Protein AF-F3GIU2-F1 (afdb_monomer_lite)

Radius of gyration: 15.77 Å; chains: 1; bounding box: 49×25×44 Å

Secondary structure (DSSP, 8-state):
-PEEEEPPGGGEEEEEES---TTSBTTBSHHHHHHHHHHHSTT-EEEEEEETTS--TT---SEEEEE-----EE-TT--EETHHHHHHHHHHHHHT--SSEEEEEETT-----GGGSEEEEPP-

Structure (mmCIF, N/CA/C/O backbone):
data_AF-F3GIU2-F1
#
_entry.id   AF-F3GIU2-F1
#
loop_
_atom_site.group_PDB
_atom_site.id
_atom_site.type_symbol
_atom_site.label_atom_id
_atom_site.label_alt_id
_atom_site.label_comp_id
_atom_site.label_asym_id
_atom_site.label_entity_id
_atom_site.label_seq_id
_atom_site.pdbx_PDB_ins_code
_atom_site.Cartn_x
_atom_site.Cartn_y
_atom_site.Cartn_z
_atom_site.occupancy
_atom_site.B_iso_or_equiv
_atom_site.auth_seq_id
_atom_site.auth_comp_id
_atom_site.auth_asym_id
_atom_site.auth_atom_id
_atom_site.pdbx_PDB_model_num
ATOM 1 N N . MET A 1 1 ? -33.127 8.263 -0.786 1.00 53.84 1 MET A N 1
ATOM 2 C CA . MET A 1 1 ? -31.672 8.318 -1.071 1.00 53.84 1 MET A CA 1
ATOM 3 C C . MET A 1 1 ? -31.053 7.229 -0.223 1.00 53.84 1 MET A C 1
ATOM 5 O O . MET A 1 1 ? -31.384 7.229 0.954 1.00 53.84 1 MET A O 1
ATOM 9 N N . PRO A 1 2 ? -30.242 6.311 -0.774 1.00 63.12 2 PRO A N 1
ATOM 10 C CA . PRO A 1 2 ? -29.659 5.244 0.034 1.00 63.12 2 PRO A CA 1
ATOM 11 C C . PRO A 1 2 ? -28.878 5.860 1.195 1.00 63.12 2 PRO A C 1
ATOM 13 O O . PRO A 1 2 ? -28.030 6.734 0.984 1.00 63.12 2 PRO A O 1
ATOM 16 N N . HIS A 1 3 ? -29.206 5.450 2.417 1.00 85.75 3 HIS A N 1
ATOM 17 C CA . HIS A 1 3 ? -28.499 5.898 3.605 1.00 85.75 3 HIS A CA 1
ATOM 18 C C . HIS A 1 3 ? -27.112 5.240 3.621 1.00 85.75 3 HIS A C 1
ATOM 20 O O . HIS A 1 3 ? -26.986 4.016 3.543 1.00 85.75 3 HIS A O 1
ATOM 26 N N . LEU A 1 4 ? -26.054 6.053 3.691 1.00 91.44 4 LEU A N 1
ATOM 27 C CA . LEU A 1 4 ? -24.683 5.557 3.800 1.00 91.44 4 LEU A CA 1
ATOM 28 C C . LEU A 1 4 ? -24.384 5.205 5.256 1.00 91.44 4 LEU A C 1
ATOM 30 O O . LEU A 1 4 ? -24.553 6.031 6.151 1.00 91.44 4 LEU A O 1
ATOM 34 N N . VAL A 1 5 ? -23.913 3.985 5.492 1.00 93.25 5 VAL A N 1
ATOM 35 C CA . VAL A 1 5 ? -23.544 3.503 6.825 1.00 93.25 5 VAL A CA 1
ATOM 36 C C . VAL A 1 5 ? -22.048 3.236 6.869 1.00 93.25 5 VAL A C 1
ATOM 38 O O . VAL A 1 5 ? -21.494 2.605 5.969 1.00 93.25 5 VAL A O 1
ATOM 41 N N . ALA A 1 6 ? -21.390 3.719 7.923 1.00 95.44 6 ALA A N 1
ATOM 42 C CA . ALA A 1 6 ? -19.977 3.452 8.161 1.00 95.44 6 ALA A CA 1
ATOM 43 C C . ALA A 1 6 ? -19.723 1.952 8.348 1.00 95.44 6 ALA A C 1
ATOM 45 O O . ALA A 1 6 ? -20.420 1.268 9.100 1.00 95.44 6 ALA A O 1
ATOM 46 N N . VAL A 1 7 ? -18.693 1.446 7.676 1.00 96.88 7 VAL A N 1
ATOM 47 C CA . VAL A 1 7 ? -18.229 0.071 7.839 1.00 96.88 7 VAL A CA 1
ATOM 48 C C . VAL A 1 7 ? -17.243 0.028 8.998 1.00 96.88 7 VAL A C 1
ATOM 50 O O . VAL A 1 7 ? -16.266 0.771 9.022 1.00 96.88 7 VAL A O 1
ATOM 53 N N . ASP A 1 8 ? -17.483 -0.875 9.948 1.00 97.81 8 ASP A N 1
ATOM 54 C CA . ASP A 1 8 ? -16.522 -1.181 11.009 1.00 97.81 8 ASP A CA 1
ATOM 55 C C . ASP A 1 8 ? -15.160 -1.558 10.392 1.00 97.81 8 ASP A C 1
ATOM 57 O O . ASP A 1 8 ? -15.101 -2.544 9.648 1.00 97.81 8 ASP A O 1
ATOM 61 N N . PR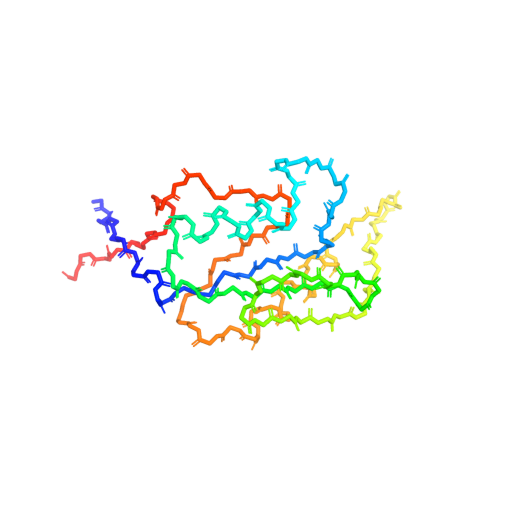O A 1 9 ? -14.065 -0.835 10.697 1.00 98.38 9 PRO A N 1
ATOM 62 C CA . PRO A 1 9 ? -12.744 -1.109 10.135 1.00 98.38 9 PRO A CA 1
ATOM 63 C C . PRO A 1 9 ? -12.276 -2.560 10.281 1.00 98.38 9 PRO A C 1
ATOM 65 O O . PRO A 1 9 ? -11.612 -3.075 9.387 1.00 98.38 9 PRO A O 1
ATOM 68 N N . ARG A 1 10 ? -12.683 -3.271 11.343 1.00 98.62 10 ARG A N 1
ATOM 69 C CA . ARG A 1 10 ? -12.351 -4.696 11.559 1.00 98.62 10 ARG A CA 1
ATOM 70 C C . ARG A 1 10 ? -12.912 -5.624 10.479 1.00 98.62 10 ARG A C 1
ATOM 72 O O . ARG A 1 10 ? -12.515 -6.785 10.394 1.00 98.62 10 ARG A O 1
ATOM 79 N N . LYS A 1 11 ? -13.865 -5.138 9.682 1.00 98.56 11 LYS A N 1
ATOM 80 C CA . LYS A 1 11 ? -14.479 -5.846 8.554 1.00 98.56 11 LYS A CA 1
ATOM 81 C C . LYS A 1 11 ? -13.818 -5.516 7.213 1.00 98.56 11 LYS A C 1
ATOM 83 O O . LYS A 1 11 ? -14.297 -6.002 6.191 1.00 98.56 11 LYS A O 1
ATOM 88 N N . ILE A 1 12 ? -12.750 -4.718 7.206 1.00 98.69 12 ILE A N 1
ATOM 89 C CA . ILE A 1 12 ? -12.082 -4.247 5.992 1.00 98.69 12 ILE A CA 1
ATOM 90 C C . ILE A 1 12 ? -10.678 -4.851 5.894 1.00 98.69 12 ILE A C 1
ATOM 92 O O . ILE A 1 12 ? -9.877 -4.734 6.822 1.00 98.69 12 ILE A O 1
ATOM 96 N N . SER A 1 13 ? -10.375 -5.441 4.740 1.00 98.88 13 SER A N 1
ATOM 97 C CA . SER A 1 13 ? -9.018 -5.717 4.273 1.00 98.88 13 SER A CA 1
ATOM 98 C C . SER A 1 13 ? -8.598 -4.600 3.324 1.00 98.88 13 SER A C 1
ATOM 100 O O . SER A 1 13 ? -9.179 -4.416 2.253 1.00 98.88 13 SER A O 1
ATOM 102 N N . VAL A 1 14 ? -7.589 -3.827 3.705 1.00 98.75 14 VAL A N 1
ATOM 103 C CA . VAL A 1 14 ? -6.974 -2.826 2.841 1.00 98.75 14 VAL A CA 1
ATOM 104 C C . VAL A 1 14 ? -5.861 -3.489 2.040 1.00 98.75 14 VAL A C 1
ATOM 106 O O . VAL A 1 14 ? -4.824 -3.861 2.588 1.00 98.75 14 VAL A O 1
ATOM 109 N N . VAL A 1 15 ? -6.075 -3.624 0.733 1.00 98.88 15 VAL A N 1
ATOM 110 C CA . VAL A 1 15 ? -5.094 -4.183 -0.203 1.00 98.88 15 VAL A CA 1
ATOM 111 C C . VAL A 1 15 ? -4.280 -3.042 -0.800 1.00 98.88 15 VAL A C 1
ATOM 113 O O . VAL A 1 15 ? -4.770 -2.289 -1.643 1.00 98.88 15 VAL A O 1
ATOM 116 N N . ILE A 1 16 ? -3.029 -2.912 -0.371 1.00 98.62 16 ILE A N 1
ATOM 117 C CA . ILE A 1 16 ? -2.065 -1.953 -0.907 1.00 98.62 16 ILE A CA 1
ATOM 118 C C . ILE A 1 16 ? -1.333 -2.612 -2.073 1.00 98.62 16 ILE A C 1
ATOM 120 O O . ILE A 1 16 ? -0.576 -3.561 -1.901 1.00 98.62 16 ILE A O 1
ATOM 124 N N . GLN A 1 17 ? -1.574 -2.092 -3.267 1.00 97.25 17 GLN A N 1
ATOM 125 C CA . GLN A 1 17 ? -1.132 -2.668 -4.526 1.00 97.25 17 GLN A CA 1
ATOM 126 C C . GLN A 1 17 ? 0.067 -1.915 -5.117 1.00 97.25 17 GLN A C 1
ATOM 128 O O . GLN A 1 17 ? 0.027 -0.684 -5.241 1.00 97.25 17 GLN A O 1
ATOM 133 N N . GLY A 1 18 ? 1.064 -2.664 -5.599 1.00 90.06 18 GLY A N 1
ATOM 134 C CA . GLY A 1 18 ? 2.120 -2.174 -6.493 1.00 90.06 18 GLY A CA 1
ATOM 135 C C . GLY A 1 18 ? 3.521 -2.115 -5.867 1.00 90.06 18 GLY A C 1
ATOM 136 O O . GLY A 1 18 ? 3.749 -2.707 -4.810 1.00 90.06 18 GLY A O 1
ATOM 137 N N . PRO A 1 19 ? 4.479 -1.432 -6.525 1.00 95.69 19 PRO A N 1
ATOM 138 C CA . PRO A 1 19 ? 5.816 -1.228 -5.963 1.00 95.69 19 PRO A CA 1
ATOM 139 C C . PRO A 1 19 ? 5.731 -0.374 -4.693 1.00 95.69 19 PRO A C 1
ATOM 141 O O . PRO A 1 19 ? 4.817 0.442 -4.551 1.00 95.69 19 PRO A O 1
ATOM 144 N N . LEU A 1 20 ? 6.670 -0.540 -3.761 1.00 96.88 20 LEU A N 1
ATOM 145 C CA . LEU A 1 20 ? 6.543 0.039 -2.418 1.00 96.88 20 LEU A CA 1
ATOM 146 C C . LEU A 1 20 ? 6.833 1.544 -2.371 1.00 96.88 20 LEU A C 1
ATOM 148 O O . LEU A 1 20 ? 6.509 2.216 -1.389 1.00 96.88 20 LEU A O 1
ATOM 152 N N . TYR A 1 21 ? 7.452 2.087 -3.424 1.00 95.69 21 TYR A N 1
ATOM 153 C CA . TYR A 1 21 ? 7.786 3.509 -3.546 1.00 95.69 21 TYR A CA 1
ATOM 154 C C . TYR A 1 21 ? 8.509 4.073 -2.310 1.00 95.69 21 TYR A C 1
ATOM 156 O O . TYR A 1 21 ? 8.286 5.225 -1.933 1.00 95.69 21 TYR A O 1
ATOM 164 N N . ARG A 1 22 ? 9.386 3.27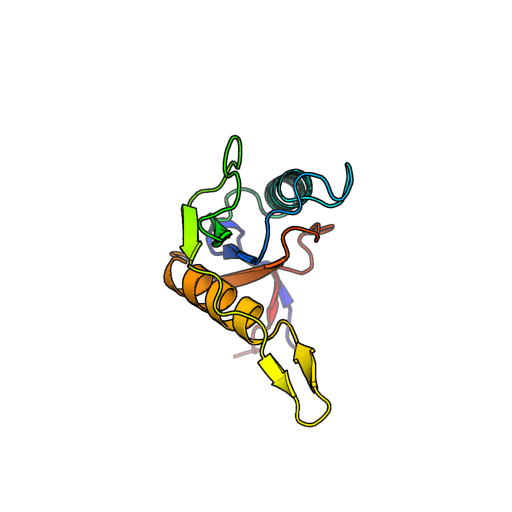8 -1.677 1.00 95.06 22 ARG A N 1
ATOM 165 C CA . ARG A 1 22 ? 10.068 3.626 -0.411 1.00 95.06 22 ARG A CA 1
ATOM 166 C C . ARG A 1 22 ? 10.715 5.017 -0.447 1.00 95.06 22 ARG A C 1
ATOM 168 O O . ARG A 1 22 ? 10.668 5.738 0.543 1.00 95.06 22 ARG A O 1
ATOM 175 N N . ASN A 1 23 ? 11.233 5.414 -1.612 1.00 92.38 23 ASN A N 1
ATOM 176 C CA . ASN A 1 23 ? 11.991 6.651 -1.813 1.00 92.38 23 ASN A CA 1
ATOM 177 C C . ASN A 1 23 ? 11.258 7.717 -2.648 1.00 92.38 23 ASN A C 1
ATOM 179 O O . ASN A 1 23 ? 11.893 8.658 -3.113 1.00 92.38 23 ASN A O 1
ATOM 183 N N . LEU A 1 24 ? 9.944 7.592 -2.879 1.00 92.25 24 LEU A N 1
ATOM 184 C CA . LEU A 1 24 ? 9.224 8.540 -3.739 1.00 92.25 24 LEU A CA 1
ATOM 185 C C . LEU A 1 24 ? 9.089 9.935 -3.097 1.00 92.25 24 LEU A C 1
ATOM 187 O O . LEU A 1 24 ? 9.315 10.941 -3.761 1.00 92.25 24 LEU A O 1
ATOM 191 N N . SER A 1 25 ? 8.717 10.017 -1.816 1.00 94.06 25 SER A N 1
ATOM 192 C CA . SER A 1 25 ? 8.819 11.227 -0.977 1.00 94.06 25 SER A CA 1
ATOM 193 C C . SER A 1 25 ? 8.502 10.889 0.483 1.00 94.06 25 SER A C 1
ATOM 195 O O . SER A 1 25 ? 7.964 9.819 0.759 1.00 94.06 25 SER A O 1
ATOM 197 N N . SER A 1 26 ? 8.725 11.814 1.422 1.00 89.50 26 SER A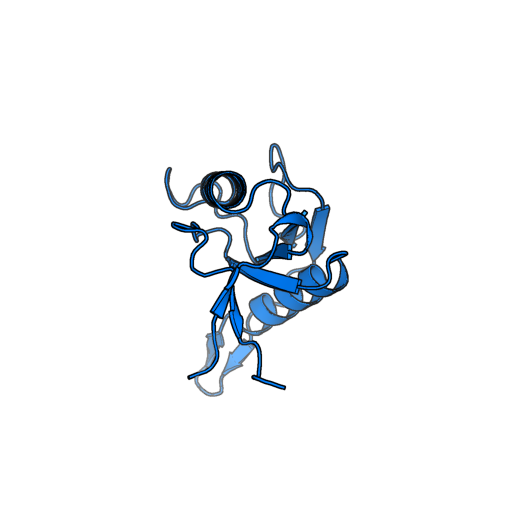 N 1
ATOM 198 C CA . SER A 1 26 ? 8.370 11.618 2.842 1.00 89.50 26 SER A CA 1
ATOM 199 C C . SER A 1 26 ? 6.868 11.439 3.102 1.00 89.50 26 SER A C 1
ATOM 201 O O . SER A 1 26 ? 6.492 10.852 4.112 1.00 89.50 26 SER A O 1
ATOM 203 N N . LYS A 1 27 ? 6.004 11.930 2.202 1.00 92.75 27 LYS A N 1
ATOM 204 C CA . LYS A 1 27 ? 4.538 11.875 2.341 1.00 92.75 27 LYS A CA 1
ATOM 205 C C . LYS A 1 27 ? 3.863 10.904 1.376 1.00 92.75 27 LYS A C 1
ATOM 207 O O . LYS A 1 27 ? 2.661 10.710 1.487 1.00 92.75 27 LYS A O 1
ATOM 212 N N . ARG A 1 28 ? 4.585 10.333 0.414 1.00 94.38 28 ARG A N 1
ATOM 213 C CA . ARG A 1 28 ? 4.037 9.413 -0.594 1.00 94.38 28 ARG A CA 1
ATOM 214 C C . ARG A 1 28 ? 4.982 8.235 -0.731 1.00 94.38 28 ARG A C 1
ATOM 216 O O . ARG A 1 28 ? 5.910 8.292 -1.527 1.00 94.38 28 ARG A O 1
ATOM 223 N N . ASN A 1 29 ? 4.773 7.230 0.102 1.00 96.75 29 ASN A N 1
ATOM 224 C CA . ASN A 1 29 ? 5.494 5.963 0.119 1.00 96.75 29 ASN A CA 1
ATOM 225 C C . ASN A 1 29 ? 4.660 4.947 0.918 1.00 96.75 29 ASN A C 1
ATOM 227 O O . ASN A 1 29 ? 3.705 5.335 1.603 1.00 96.75 29 ASN A O 1
ATOM 231 N N . ILE A 1 30 ? 5.056 3.673 0.888 1.00 98.06 30 ILE A N 1
ATOM 232 C CA . ILE A 1 30 ? 4.363 2.603 1.616 1.00 98.06 30 ILE A CA 1
ATOM 233 C C . ILE A 1 30 ? 4.165 2.901 3.113 1.00 98.06 30 ILE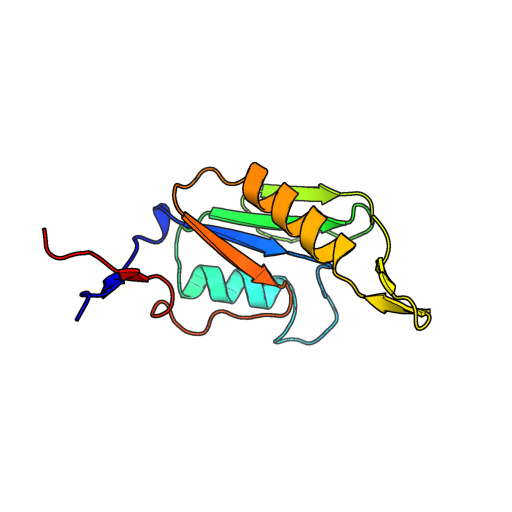 A C 1
ATOM 235 O O . ILE A 1 30 ? 3.111 2.593 3.666 1.00 98.06 30 ILE A O 1
ATOM 239 N N . PHE A 1 31 ? 5.130 3.535 3.778 1.00 97.94 31 PHE A N 1
ATOM 240 C CA . PHE A 1 31 ? 5.051 3.825 5.210 1.00 97.94 31 PHE A CA 1
ATOM 241 C C . PHE A 1 31 ? 4.016 4.907 5.515 1.00 97.94 31 PHE A C 1
ATOM 243 O O . PHE A 1 31 ? 3.220 4.747 6.439 1.00 97.94 31 PHE A O 1
ATOM 250 N N . ALA A 1 32 ? 3.982 5.975 4.714 1.00 97.69 32 ALA A N 1
ATOM 251 C CA . ALA A 1 32 ? 2.963 7.016 4.806 1.00 97.69 32 ALA A CA 1
ATOM 252 C C . ALA A 1 32 ? 1.566 6.448 4.503 1.00 97.69 32 ALA A C 1
ATOM 254 O O . ALA A 1 32 ? 0.613 6.747 5.226 1.00 97.69 32 ALA A O 1
ATOM 255 N N . CYS A 1 33 ? 1.470 5.557 3.511 1.00 98.25 33 CYS A N 1
ATOM 256 C CA . CYS A 1 33 ? 0.239 4.853 3.169 1.00 98.25 33 CYS A CA 1
ATOM 257 C C . CYS A 1 33 ? -0.283 4.044 4.369 1.00 98.25 33 CYS A C 1
ATOM 259 O O . CYS A 1 33 ? -1.385 4.304 4.857 1.00 98.25 33 CYS A O 1
ATOM 261 N N . ILE A 1 34 ? 0.536 3.138 4.915 1.00 98.44 34 ILE A N 1
ATOM 262 C CA . ILE A 1 34 ? 0.188 2.303 6.075 1.00 98.44 34 ILE A CA 1
ATOM 263 C C . ILE A 1 34 ? -0.169 3.165 7.293 1.00 98.44 34 ILE A C 1
ATOM 265 O O . ILE A 1 34 ? -1.179 2.911 7.950 1.00 98.44 34 ILE A O 1
ATOM 269 N N . ALA A 1 35 ? 0.617 4.205 7.586 1.00 98.25 35 ALA A N 1
ATOM 270 C CA . ALA A 1 35 ? 0.357 5.106 8.709 1.00 98.25 35 ALA A CA 1
ATOM 271 C C . ALA A 1 35 ? -0.997 5.821 8.572 1.00 98.25 35 ALA A C 1
ATOM 273 O O . ALA A 1 35 ? -1.746 5.940 9.547 1.00 98.25 35 ALA A O 1
ATOM 274 N N . SER A 1 36 ? -1.347 6.244 7.355 1.00 98.38 36 SER A N 1
ATOM 275 C CA . SER A 1 36 ? -2.642 6.862 7.076 1.00 98.38 36 SER A CA 1
ATOM 276 C C . SER A 1 36 ? -3.801 5.876 7.265 1.00 98.38 36 SER A C 1
ATOM 278 O O . SER A 1 36 ? -4.795 6.208 7.908 1.00 98.38 36 SER A O 1
ATOM 280 N N . ILE A 1 37 ? -3.647 4.623 6.820 1.00 98.50 37 ILE A N 1
ATOM 281 C CA . ILE A 1 37 ? -4.656 3.574 7.013 1.00 98.50 37 ILE A CA 1
ATOM 282 C C . ILE A 1 37 ? -4.855 3.298 8.503 1.00 98.50 37 ILE A C 1
ATOM 284 O O . ILE A 1 37 ? -5.987 3.269 8.968 1.00 98.50 37 ILE A O 1
ATOM 288 N N . ARG A 1 38 ? -3.775 3.159 9.280 1.00 98.38 38 ARG A N 1
ATOM 289 C CA . ARG A 1 38 ? -3.867 2.928 10.732 1.00 98.38 38 ARG A CA 1
ATOM 290 C C . ARG A 1 38 ? -4.526 4.091 11.477 1.00 98.38 38 ARG A C 1
ATOM 292 O O . ARG A 1 38 ? -5.213 3.845 12.462 1.00 98.38 38 ARG A O 1
ATOM 299 N N . THR A 1 39 ? -4.348 5.321 10.993 1.00 98.31 39 THR A N 1
ATOM 300 C CA . THR A 1 39 ? -5.003 6.517 11.545 1.00 98.31 39 THR A CA 1
ATOM 301 C C . THR A 1 39 ? -6.518 6.499 11.328 1.00 98.31 39 THR A C 1
ATOM 303 O O . THR A 1 39 ? -7.266 6.764 12.264 1.00 98.31 39 THR A O 1
ATOM 306 N N . TYR A 1 40 ? -6.982 6.196 10.112 1.00 98.50 40 TYR A N 1
ATOM 307 C CA . TYR A 1 40 ? -8.400 6.353 9.749 1.00 98.50 40 TYR A CA 1
ATOM 308 C C . TYR A 1 40 ? -9.222 5.061 9.802 1.00 98.50 40 TYR A C 1
ATOM 310 O O . TYR A 1 40 ? -10.434 5.122 9.971 1.00 98.50 40 TYR A O 1
ATOM 318 N N . LEU A 1 41 ? -8.584 3.899 9.676 1.00 98.44 41 LEU A N 1
ATOM 319 C CA . LEU A 1 41 ? -9.196 2.571 9.739 1.00 98.44 41 LEU A CA 1
ATOM 320 C C . LEU A 1 41 ? -8.428 1.706 10.753 1.00 9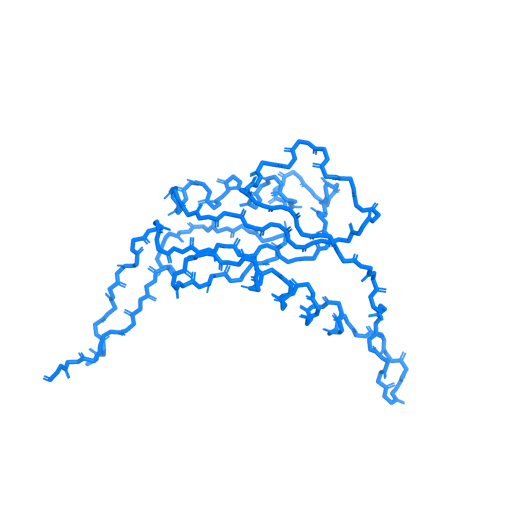8.44 41 LEU A C 1
ATOM 322 O O . LEU A 1 41 ? -7.757 0.735 10.376 1.00 98.44 41 LEU A O 1
ATOM 326 N N . PRO A 1 42 ? -8.476 2.057 12.053 1.00 98.06 42 PRO A N 1
ATOM 327 C CA . PRO A 1 42 ? -7.792 1.283 13.080 1.00 98.06 42 PRO A CA 1
ATOM 328 C C . PRO A 1 42 ? -8.305 -0.159 13.062 1.00 98.06 42 PRO A C 1
ATOM 330 O O . PRO A 1 42 ? -9.499 -0.386 12.936 1.00 98.06 42 PRO A O 1
ATOM 333 N N . GLN A 1 43 ? -7.414 -1.139 13.217 1.00 98.31 43 GLN A N 1
ATOM 334 C CA . GLN A 1 43 ? -7.745 -2.577 13.205 1.00 98.31 43 GLN A CA 1
ATOM 335 C C . GLN A 1 43 ? -8.205 -3.167 11.858 1.00 98.31 43 GLN A C 1
ATOM 337 O O . GLN A 1 43 ? -8.509 -4.360 11.818 1.00 98.31 43 GLN A O 1
ATOM 342 N N . ALA A 1 44 ? -8.227 -2.398 10.763 1.00 98.62 44 ALA A N 1
ATOM 343 C CA . ALA A 1 44 ? -8.360 -2.994 9.434 1.00 98.62 44 ALA A CA 1
ATOM 344 C C . ALA A 1 44 ? -7.199 -3.958 9.161 1.00 98.62 44 ALA A C 1
ATOM 346 O O . ALA A 1 44 ? -6.075 -3.719 9.600 1.00 98.62 44 ALA A O 1
ATOM 347 N N . GLU A 1 45 ? -7.441 -5.037 8.428 1.00 98.88 45 GLU A N 1
ATOM 348 C CA . GLU A 1 45 ? -6.349 -5.879 7.938 1.00 98.88 45 GLU A CA 1
ATOM 349 C C . GLU A 1 45 ? -5.601 -5.106 6.843 1.00 98.88 45 GLU A C 1
ATOM 351 O O . GLU A 1 45 ? -6.229 -4.538 5.957 1.00 98.88 45 GLU A O 1
ATOM 356 N N . ILE A 1 46 ? -4.273 -5.043 6.896 1.00 98.88 46 ILE A N 1
ATOM 357 C CA . ILE A 1 46 ? -3.437 -4.444 5.853 1.00 98.88 46 ILE A CA 1
ATOM 358 C C . ILE A 1 46 ? -2.688 -5.554 5.133 1.00 98.88 46 ILE A C 1
ATOM 360 O O . ILE A 1 46 ? -1.868 -6.254 5.727 1.00 98.88 46 ILE A O 1
ATOM 364 N N . ILE A 1 47 ? -2.922 -5.649 3.830 1.00 98.94 47 ILE A N 1
ATOM 365 C CA . ILE A 1 47 ? -2.241 -6.575 2.931 1.00 98.94 47 ILE A CA 1
ATOM 366 C C . ILE A 1 47 ? -1.424 -5.752 1.952 1.00 98.94 47 ILE A C 1
ATOM 368 O O . ILE A 1 47 ? -1.966 -4.919 1.228 1.00 98.94 47 ILE A O 1
ATOM 372 N N . VAL A 1 48 ? -0.120 -5.996 1.901 1.00 98.81 48 VAL A N 1
ATOM 373 C CA . VAL A 1 48 ? 0.766 -5.384 0.908 1.00 98.81 48 VAL A CA 1
ATOM 374 C C . VAL A 1 48 ? 1.016 -6.399 -0.196 1.00 98.81 48 VAL A C 1
ATOM 376 O O . VAL A 1 48 ? 1.677 -7.406 0.035 1.00 98.81 48 VAL A O 1
ATOM 379 N N . SER A 1 49 ? 0.488 -6.148 -1.394 1.00 98.62 49 SER A N 1
ATOM 380 C CA . SER A 1 49 ? 0.741 -6.975 -2.574 1.00 98.62 49 SER A CA 1
ATOM 381 C C . SER A 1 49 ? 1.727 -6.282 -3.509 1.00 98.62 49 SER A C 1
ATOM 383 O O . SER A 1 49 ? 1.422 -5.246 -4.112 1.00 98.62 49 SER A O 1
ATOM 385 N N . THR A 1 50 ? 2.930 -6.847 -3.591 1.00 98.31 50 THR A N 1
ATOM 386 C CA . THR A 1 50 ? 4.104 -6.228 -4.213 1.00 98.31 50 THR A CA 1
ATOM 387 C C . THR A 1 50 ? 4.961 -7.247 -4.977 1.00 98.31 50 TH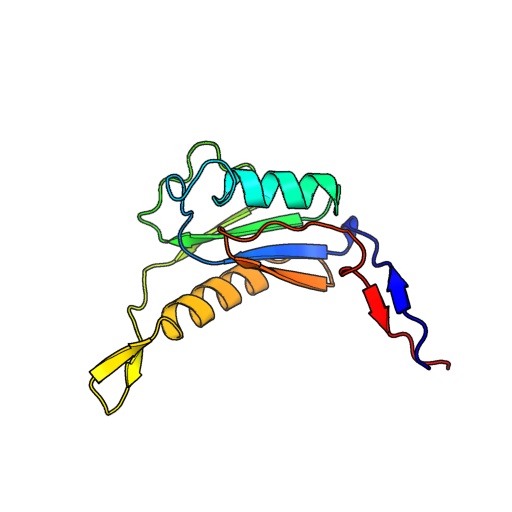R A C 1
ATOM 389 O O . THR A 1 50 ? 4.550 -8.391 -5.183 1.00 98.31 50 THR A O 1
ATOM 392 N N . TRP A 1 51 ? 6.135 -6.835 -5.451 1.00 97.94 51 TRP A N 1
ATOM 393 C CA . TRP A 1 51 ? 7.019 -7.659 -6.280 1.00 97.94 51 TRP A CA 1
ATOM 394 C C . TRP A 1 51 ? 8.090 -8.380 -5.460 1.00 97.94 51 TRP A C 1
ATOM 396 O O . TRP A 1 51 ? 8.567 -7.844 -4.465 1.00 97.94 51 TRP A O 1
ATOM 406 N N . ARG A 1 52 ? 8.539 -9.564 -5.906 1.00 97.75 52 ARG A N 1
ATOM 407 C CA . ARG A 1 52 ? 9.600 -10.335 -5.213 1.00 97.75 52 ARG A CA 1
ATOM 408 C C . ARG A 1 52 ? 10.925 -9.590 -5.031 1.00 97.75 52 ARG A C 1
ATOM 410 O O . ARG A 1 52 ? 11.694 -9.942 -4.147 1.00 97.75 52 ARG A O 1
ATOM 417 N N . HIS A 1 53 ? 11.215 -8.619 -5.893 1.00 96.12 53 HIS A N 1
ATOM 418 C CA . HIS A 1 53 ? 12.465 -7.856 -5.865 1.00 96.12 53 HIS A CA 1
ATOM 419 C C . HIS A 1 53 ? 12.399 -6.609 -4.969 1.00 96.12 53 HIS A C 1
ATOM 421 O O . HIS A 1 53 ? 13.392 -5.894 -4.855 1.00 96.12 53 HIS A O 1
ATOM 427 N N . GLU A 1 54 ? 11.243 -6.306 -4.376 1.00 96.94 54 GLU A N 1
ATOM 428 C CA . GLU A 1 54 ? 11.077 -5.147 -3.499 1.00 96.94 54 GLU A CA 1
ATOM 429 C C . GLU A 1 54 ? 11.662 -5.415 -2.107 1.00 96.94 54 GLU A C 1
ATOM 431 O O . GLU A 1 54 ? 11.547 -6.509 -1.558 1.00 96.94 54 GLU A O 1
ATOM 436 N N . ASP A 1 55 ? 12.254 -4.384 -1.504 1.00 96.94 55 ASP A N 1
ATOM 437 C CA . ASP A 1 55 ? 12.699 -4.436 -0.112 1.00 96.94 55 ASP A CA 1
ATOM 438 C C . ASP A 1 55 ? 11.500 -4.281 0.832 1.00 96.94 55 ASP A C 1
ATOM 440 O O . ASP A 1 55 ? 10.951 -3.188 1.004 1.00 96.94 55 ASP A O 1
ATOM 444 N N . THR A 1 56 ? 11.103 -5.372 1.480 1.00 97.31 56 THR A N 1
ATOM 445 C CA . THR A 1 56 ? 9.980 -5.396 2.425 1.00 97.31 56 THR A CA 1
ATOM 446 C C . THR A 1 56 ? 10.396 -5.126 3.870 1.00 97.31 56 THR A C 1
ATOM 448 O O . THR A 1 56 ? 9.561 -5.226 4.770 1.00 97.31 56 THR A O 1
ATOM 451 N N . SER A 1 57 ? 11.659 -4.774 4.124 1.00 97.31 57 SER A N 1
ATOM 452 C CA . SER A 1 57 ? 12.145 -4.469 5.473 1.00 97.31 57 SER A CA 1
ATOM 453 C C . SER A 1 57 ? 11.316 -3.346 6.097 1.00 97.31 57 SER A C 1
ATOM 455 O O . SER A 1 57 ? 10.975 -2.364 5.429 1.00 97.31 57 SER A O 1
ATOM 457 N N . ASP A 1 58 ? 10.961 -3.504 7.370 1.00 97.00 58 ASP A N 1
ATOM 458 C CA . ASP A 1 58 ? 10.173 -2.553 8.168 1.00 97.00 58 ASP A CA 1
ATOM 459 C C . ASP A 1 58 ? 8.728 -2.299 7.700 1.00 97.00 58 ASP A C 1
ATOM 461 O O . ASP A 1 58 ? 8.015 -1.489 8.302 1.00 97.00 58 ASP A O 1
ATOM 465 N N . VAL A 1 59 ? 8.247 -2.986 6.657 1.00 97.94 59 VAL A N 1
ATOM 466 C CA . VAL A 1 59 ? 6.852 -2.874 6.211 1.00 97.94 59 VAL A CA 1
ATOM 467 C C . VAL A 1 59 ? 5.939 -3.554 7.233 1.00 97.94 59 VAL A C 1
ATOM 469 O O . VAL A 1 59 ? 5.904 -4.775 7.355 1.00 97.94 59 VAL A O 1
ATOM 472 N N . LYS A 1 60 ? 5.170 -2.749 7.974 1.00 97.12 60 LYS A N 1
ATOM 473 C CA . LYS A 1 60 ? 4.244 -3.220 9.017 1.00 97.12 60 LYS A CA 1
ATOM 474 C C . LYS A 1 60 ? 2.863 -3.527 8.439 1.00 97.12 60 LYS A C 1
ATOM 476 O O . LYS A 1 60 ? 1.944 -2.715 8.554 1.00 97.12 60 LYS A O 1
ATOM 481 N N . ALA A 1 61 ? 2.734 -4.693 7.822 1.00 98.12 61 ALA A N 1
ATOM 482 C CA . ALA A 1 61 ? 1.481 -5.222 7.292 1.00 98.12 61 ALA A CA 1
ATOM 483 C C . ALA A 1 61 ? 1.077 -6.509 8.024 1.00 98.12 61 ALA A C 1
ATOM 485 O O . ALA A 1 61 ? 1.925 -7.181 8.605 1.00 98.12 61 ALA A O 1
ATOM 486 N N . ASP A 1 62 ? -0.210 -6.845 7.982 1.00 98.75 62 ASP A N 1
ATOM 487 C CA . ASP A 1 62 ? -0.708 -8.126 8.489 1.00 98.75 62 ASP A CA 1
ATOM 488 C C . ASP A 1 62 ? -0.288 -9.271 7.552 1.00 98.75 62 ASP A C 1
ATOM 490 O O . ASP A 1 62 ? 0.042 -10.363 8.010 1.00 98.75 62 ASP A O 1
ATOM 494 N N . GLN A 1 63 ? -0.232 -9.004 6.240 1.00 98.56 63 GLN A N 1
ATOM 495 C CA . GLN A 1 63 ? 0.318 -9.921 5.239 1.00 98.56 63 GLN A CA 1
ATOM 496 C C . GLN A 1 63 ? 1.122 -9.170 4.167 1.00 98.56 63 GLN A C 1
ATOM 498 O O . GLN A 1 63 ? 0.771 -8.054 3.773 1.00 98.56 63 GLN A O 1
ATOM 503 N N . ILE A 1 64 ? 2.175 -9.811 3.652 1.00 98.69 64 ILE A N 1
ATOM 504 C CA . ILE A 1 64 ? 2.937 -9.349 2.486 1.00 98.69 64 ILE A CA 1
ATOM 505 C C . ILE A 1 64 ? 2.898 -10.447 1.425 1.00 98.69 64 ILE A C 1
ATOM 507 O O . ILE A 1 64 ? 3.385 -11.554 1.641 1.00 98.69 64 ILE A O 1
ATOM 511 N N . VAL A 1 65 ? 2.317 -10.129 0.273 1.00 98.50 65 VAL A N 1
ATOM 512 C CA . VAL A 1 65 ? 2.144 -11.041 -0.858 1.00 98.50 65 VAL A CA 1
ATOM 513 C C . VAL A 1 65 ? 3.084 -10.603 -1.968 1.00 98.50 65 VAL A C 1
ATOM 515 O O . VAL A 1 65 ? 2.972 -9.487 -2.471 1.00 98.50 65 VAL A O 1
ATOM 518 N N . MET A 1 66 ? 4.005 -11.477 -2.361 1.00 98.44 66 MET A N 1
ATOM 519 C CA . MET A 1 66 ? 4.999 -11.178 -3.391 1.00 98.44 66 MET A CA 1
ATOM 520 C C . MET A 1 66 ? 4.709 -11.953 -4.672 1.00 98.44 66 MET A C 1
ATOM 522 O O . MET A 1 66 ? 4.600 -13.178 -4.648 1.00 98.44 66 MET A O 1
ATOM 526 N N . SER A 1 67 ? 4.625 -11.233 -5.788 1.00 98.19 67 SER A N 1
ATOM 527 C CA . SER A 1 67 ? 4.458 -11.795 -7.132 1.00 98.19 67 SER A CA 1
ATOM 528 C C . SER A 1 67 ? 5.682 -11.516 -8.000 1.00 98.19 67 SER A C 1
ATOM 530 O O . SER A 1 67 ? 6.425 -10.559 -7.765 1.00 98.19 67 SER A O 1
ATOM 532 N N . ASP A 1 68 ? 5.888 -12.340 -9.020 1.00 97.81 68 ASP A N 1
ATOM 533 C CA . ASP A 1 68 ? 6.802 -12.012 -10.112 1.00 97.81 68 ASP A CA 1
ATOM 534 C C . ASP A 1 68 ? 6.186 -10.894 -10.972 1.00 97.81 68 ASP A C 1
ATOM 536 O O . ASP A 1 68 ? 4.963 -10.828 -11.115 1.00 97.81 68 ASP A O 1
ATOM 540 N N . ASP A 1 69 ? 7.006 -9.977 -11.499 1.00 95.94 69 ASP A N 1
ATOM 541 C CA . ASP A 1 69 ? 6.510 -8.879 -12.343 1.00 95.94 69 ASP A CA 1
ATOM 542 C C . ASP A 1 69 ? 6.024 -9.447 -13.694 1.00 95.94 69 ASP A C 1
ATOM 544 O O . ASP A 1 69 ? 6.846 -9.970 -14.450 1.00 95.94 69 ASP A O 1
ATOM 548 N N . PRO A 1 70 ? 4.722 -9.339 -14.038 1.00 95.81 70 PRO A N 1
ATOM 549 C CA . PRO A 1 70 ? 4.184 -9.873 -15.288 1.00 95.81 70 PRO A CA 1
ATOM 550 C C . PRO A 1 70 ? 4.548 -9.017 -16.511 1.00 95.81 70 PRO A C 1
ATOM 552 O O . PRO A 1 70 ? 4.149 -9.341 -17.629 1.00 95.81 70 PRO A O 1
ATOM 555 N N . GLY A 1 71 ? 5.252 -7.900 -16.315 1.00 95.50 71 GLY A N 1
ATOM 556 C CA . GLY A 1 71 ? 5.534 -6.934 -17.363 1.00 95.50 71 GLY A CA 1
ATOM 557 C C . GLY A 1 71 ? 4.366 -5.982 -17.624 1.00 95.50 71 GLY A C 1
ATOM 558 O O . GLY A 1 71 ? 3.295 -6.051 -17.013 1.00 95.50 71 GLY A O 1
ATOM 559 N N . ALA A 1 72 ? 4.590 -5.041 -18.540 1.00 96.00 72 ALA A N 1
ATOM 560 C CA . ALA A 1 72 ? 3.537 -4.158 -19.026 1.00 96.00 72 ALA A CA 1
ATOM 561 C C . ALA A 1 72 ? 2.663 -4.875 -20.064 1.00 96.00 72 ALA A C 1
ATOM 563 O O . ALA A 1 72 ? 3.111 -5.790 -20.751 1.00 96.00 72 ALA A O 1
ATOM 564 N N . PHE A 1 73 ? 1.428 -4.411 -20.214 1.00 96.75 73 PHE A N 1
ATOM 565 C CA . PHE A 1 73 ? 0.679 -4.612 -21.449 1.00 96.75 73 PHE A CA 1
ATOM 566 C C . PHE A 1 73 ? 1.224 -3.646 -22.504 1.00 96.75 73 PHE A C 1
ATOM 568 O O . PHE A 1 73 ? 1.482 -2.488 -22.178 1.00 96.75 73 PHE A O 1
ATOM 575 N N . VAL A 1 74 ? 1.393 -4.105 -23.740 1.00 97.19 74 VAL A N 1
ATOM 576 C CA . VAL A 1 74 ? 1.798 -3.258 -24.866 1.00 97.19 74 VAL A CA 1
ATOM 577 C C . VAL A 1 74 ? 0.589 -3.106 -25.778 1.00 97.19 74 VAL A C 1
ATOM 579 O O . VAL A 1 74 ? 0.058 -4.115 -26.235 1.00 97.19 74 VAL A O 1
ATOM 582 N N . ASP A 1 75 ? 0.123 -1.873 -25.980 1.00 95.88 75 ASP A N 1
ATOM 583 C CA . ASP A 1 75 ? -0.993 -1.604 -26.892 1.00 95.88 75 ASP A CA 1
ATOM 584 C C . ASP A 1 75 ? -0.550 -1.601 -28.368 1.00 95.88 75 ASP A C 1
ATOM 586 O O . ASP A 1 75 ? 0.640 -1.693 -28.679 1.00 95.88 75 ASP A O 1
ATOM 590 N N . ASP A 1 76 ? -1.508 -1.468 -29.289 1.00 96.25 76 ASP A N 1
ATOM 591 C CA . ASP A 1 76 ? -1.245 -1.478 -30.738 1.00 96.25 76 ASP A CA 1
ATOM 592 C C . ASP A 1 76 ? -0.352 -0.313 -31.207 1.00 96.25 76 ASP A C 1
ATOM 594 O O . ASP A 1 76 ? 0.248 -0.378 -32.280 1.00 96.25 76 ASP A O 1
ATOM 598 N N . ALA A 1 77 ? -0.240 0.752 -30.407 1.00 96.56 77 ALA A N 1
ATOM 599 C CA . ALA A 1 77 ? 0.641 1.888 -30.662 1.00 96.56 77 ALA A CA 1
ATOM 600 C C . ALA A 1 77 ? 2.034 1.717 -30.019 1.00 96.56 77 ALA A C 1
ATOM 602 O O . ALA A 1 77 ? 2.881 2.603 -30.142 1.00 96.56 77 ALA A O 1
ATOM 603 N N . GLY A 1 78 ? 2.292 0.591 -29.347 1.00 96.31 78 GLY A N 1
ATOM 604 C CA . GLY A 1 78 ? 3.551 0.301 -28.666 1.00 96.31 78 GLY A CA 1
ATOM 605 C C . GLY A 1 78 ? 3.680 0.938 -27.279 1.00 96.31 78 GLY A C 1
ATOM 606 O O . GLY A 1 78 ? 4.766 0.896 -26.691 1.00 96.31 78 GLY A O 1
ATOM 607 N N . ASN A 1 79 ? 2.613 1.520 -26.723 1.00 96.94 79 ASN A N 1
ATOM 608 C CA . ASN A 1 79 ? 2.652 2.104 -25.387 1.00 96.94 79 ASN A CA 1
ATOM 609 C C . ASN A 1 79 ? 2.684 1.010 -24.322 1.00 96.94 79 ASN A C 1
ATOM 611 O O . ASN A 1 79 ? 1.905 0.059 -24.351 1.00 96.94 79 ASN A O 1
ATOM 615 N N . GLN A 1 80 ? 3.541 1.192 -23.317 1.00 97.31 80 GLN A N 1
ATOM 616 C CA . GLN A 1 80 ? 3.610 0.301 -22.164 1.00 97.31 80 GLN A CA 1
ATOM 617 C C . GLN A 1 80 ? 2.635 0.748 -21.073 1.00 97.31 80 GLN A C 1
ATOM 619 O O . GLN A 1 80 ? 2.824 1.774 -20.419 1.00 97.31 80 GLN A O 1
ATOM 624 N N . ILE A 1 81 ? 1.608 -0.060 -20.839 1.00 96.69 81 ILE A N 1
ATOM 625 C CA . ILE A 1 81 ? 0.548 0.191 -19.869 1.00 96.69 81 ILE A CA 1
ATOM 626 C C . ILE A 1 81 ? 0.708 -0.768 -18.687 1.00 96.69 81 ILE A C 1
ATOM 628 O O . ILE A 1 81 ? 0.809 -1.985 -18.837 1.00 96.69 81 ILE A O 1
ATOM 632 N N . ASN A 1 82 ? 0.665 -0.238 -17.465 1.00 95.25 82 ASN A N 1
ATOM 633 C CA . ASN A 1 82 ? 0.855 -1.017 -16.233 1.00 95.25 82 ASN A CA 1
ATOM 634 C C . ASN A 1 82 ? -0.344 -1.904 -15.842 1.00 95.25 82 ASN A C 1
ATOM 636 O O . ASN A 1 82 ? -0.423 -2.357 -14.700 1.00 95.25 82 ASN A O 1
ATOM 640 N N . ILE A 1 83 ? -1.290 -2.158 -16.749 1.00 95.94 83 ILE A N 1
ATOM 641 C CA . ILE A 1 83 ? -2.536 -2.856 -16.419 1.00 95.94 83 ILE A CA 1
ATOM 642 C C . ILE A 1 83 ? -2.284 -4.296 -15.953 1.00 95.94 83 ILE A C 1
ATOM 644 O O . ILE A 1 83 ? -2.837 -4.683 -14.931 1.00 95.94 83 ILE A O 1
ATOM 648 N N . ASN A 1 84 ? -1.375 -5.046 -16.589 1.00 97.00 84 ASN A N 1
ATOM 649 C CA . ASN A 1 84 ? -1.022 -6.411 -16.167 1.00 97.00 84 ASN A CA 1
ATOM 650 C C . ASN A 1 84 ? -0.479 -6.438 -14.735 1.00 97.00 84 ASN A C 1
ATOM 652 O O . ASN A 1 84 ? -0.934 -7.219 -13.898 1.00 97.00 84 ASN A O 1
ATOM 656 N N . ARG A 1 85 ? 0.435 -5.511 -14.426 1.00 97.31 85 ARG A N 1
ATOM 657 C CA . ARG A 1 85 ? 0.958 -5.307 -13.073 1.00 97.31 85 ARG A CA 1
ATOM 658 C C . ARG A 1 85 ? -0.157 -5.006 -12.080 1.00 97.31 85 ARG A C 1
ATOM 660 O O . ARG A 1 85 ? -0.206 -5.611 -11.011 1.00 97.31 85 ARG A O 1
ATOM 667 N N . MET A 1 86 ? -1.054 -4.080 -12.420 1.00 96.31 86 MET A N 1
ATOM 668 C CA . MET A 1 86 ? -2.166 -3.688 -11.553 1.00 96.31 86 MET A CA 1
ATOM 669 C C . MET A 1 86 ? -3.158 -4.826 -11.321 1.00 96.31 86 MET A C 1
ATOM 671 O O . MET A 1 86 ? -3.591 -5.002 -10.185 1.00 96.31 86 MET A O 1
ATOM 675 N N . LEU A 1 87 ? -3.487 -5.601 -12.356 1.00 97.31 87 LEU A N 1
ATOM 676 C CA . LEU A 1 87 ? -4.391 -6.745 -12.272 1.00 97.31 87 LEU A CA 1
ATOM 677 C C . LEU A 1 87 ? -3.817 -7.840 -11.375 1.00 97.31 87 LEU A C 1
ATOM 679 O O . LEU A 1 87 ? -4.483 -8.224 -10.418 1.00 97.31 87 LEU A O 1
ATOM 683 N N . LEU A 1 88 ? -2.580 -8.286 -11.626 1.00 98.00 88 LEU A N 1
ATOM 684 C CA . LEU A 1 88 ? -1.966 -9.371 -10.856 1.00 98.00 88 LEU A CA 1
ATOM 685 C C . LEU A 1 88 ? -1.848 -9.013 -9.371 1.00 98.00 88 LEU A C 1
ATOM 687 O O . LEU A 1 88 ? -2.347 -9.736 -8.516 1.00 98.00 88 LEU A O 1
ATOM 691 N N . SER A 1 89 ? -1.251 -7.860 -9.061 1.00 97.75 89 SER A N 1
ATOM 692 C CA . SER A 1 89 ? -1.061 -7.441 -7.664 1.00 97.75 89 SER A CA 1
ATOM 693 C C . SER A 1 89 ? -2.385 -7.122 -6.949 1.00 97.75 89 SER A C 1
ATOM 695 O O . SER A 1 89 ? -2.524 -7.379 -5.757 1.00 97.75 89 SER A O 1
ATOM 697 N N . THR A 1 90 ? -3.410 -6.631 -7.656 1.00 98.38 90 THR A N 1
ATOM 698 C CA . THR A 1 90 ? -4.750 -6.485 -7.058 1.00 98.38 90 THR A CA 1
ATOM 699 C C . THR A 1 90 ? -5.373 -7.851 -6.769 1.00 98.38 90 THR A C 1
ATOM 701 O O . THR A 1 90 ? -5.855 -8.071 -5.661 1.00 98.38 90 THR A O 1
ATOM 704 N N . LEU A 1 91 ? -5.344 -8.773 -7.736 1.00 98.50 91 LEU A N 1
ATOM 705 C CA . LEU A 1 91 ? -5.925 -10.108 -7.604 1.00 98.50 91 LEU A CA 1
ATOM 706 C C . LEU A 1 91 ? -5.277 -10.893 -6.461 1.00 98.50 91 LEU A C 1
ATOM 708 O O . LEU A 1 91 ? -5.988 -11.390 -5.593 1.00 98.50 91 LEU A O 1
ATOM 712 N N . CYS A 1 92 ? -3.946 -10.958 -6.428 1.00 98.56 92 CYS A N 1
ATOM 713 C CA . CYS A 1 92 ? -3.213 -11.661 -5.379 1.00 98.56 92 CYS A CA 1
ATOM 714 C C . CYS A 1 92 ? -3.495 -11.065 -3.995 1.00 98.56 92 CYS A C 1
ATOM 716 O O . CYS A 1 92 ? -3.726 -11.805 -3.045 1.00 98.56 92 CYS A O 1
ATOM 718 N N . GLY A 1 93 ? -3.541 -9.734 -3.880 1.00 98.62 93 GLY A N 1
ATOM 719 C CA . GLY A 1 93 ? -3.906 -9.080 -2.625 1.00 98.62 93 GLY A CA 1
ATOM 720 C C . GLY A 1 93 ? -5.342 -9.380 -2.176 1.00 98.62 93 GLY A C 1
ATOM 721 O O . GLY A 1 93 ? -5.562 -9.641 -0.997 1.00 98.62 93 GLY A O 1
ATOM 722 N N . ILE A 1 94 ? -6.310 -9.394 -3.102 1.00 98.69 94 ILE A N 1
ATOM 723 C CA . ILE A 1 94 ? -7.708 -9.764 -2.812 1.00 98.69 94 ILE A CA 1
ATOM 724 C C . ILE A 1 94 ? -7.812 -11.226 -2.369 1.00 98.69 94 ILE A C 1
ATOM 726 O O . ILE A 1 94 ? -8.525 -11.516 -1.418 1.00 98.69 94 ILE A O 1
ATOM 730 N N . GLN A 1 95 ? -7.101 -12.148 -3.021 1.00 98.62 95 GLN A N 1
ATOM 731 C CA . GLN A 1 95 ? -7.126 -13.572 -2.662 1.00 98.62 95 GLN A CA 1
ATOM 732 C C . GLN A 1 95 ? -6.575 -13.848 -1.256 1.00 98.62 95 GLN A C 1
ATOM 734 O O . GLN A 1 95 ? -6.958 -14.837 -0.637 1.00 98.62 95 GLN A O 1
ATOM 739 N N . SER A 1 96 ? -5.704 -12.976 -0.745 1.00 98.56 96 SER A N 1
ATOM 740 C CA . SER A 1 96 ? -5.186 -13.043 0.625 1.00 98.56 96 SER A CA 1
ATOM 741 C C . SER A 1 96 ? -6.075 -12.346 1.663 1.00 98.56 96 SER A C 1
ATOM 743 O O . SER A 1 96 ? -5.806 -12.463 2.859 1.00 98.56 96 SER A O 1
ATOM 745 N N . ALA A 1 97 ? -7.116 -11.619 1.240 1.00 98.69 97 ALA A N 1
ATOM 746 C CA . ALA A 1 97 ? -8.024 -10.908 2.136 1.00 98.69 97 ALA A CA 1
ATOM 747 C C . ALA A 1 97 ? -8.868 -11.872 2.973 1.00 98.69 97 ALA A C 1
ATOM 749 O O . ALA A 1 97 ? -9.521 -12.768 2.443 1.00 98.69 97 ALA A O 1
ATOM 750 N N . SER A 1 98 ? -8.885 -11.655 4.290 1.00 98.56 98 SER A N 1
ATOM 751 C CA . SER A 1 98 ? -9.663 -12.473 5.229 1.00 98.56 98 SER A CA 1
ATOM 752 C C . SER A 1 98 ? -10.960 -11.804 5.695 1.00 98.56 98 SER A C 1
ATOM 754 O O . SER A 1 98 ? -11.779 -12.430 6.374 1.00 98.56 98 SER A O 1
ATOM 756 N N . ARG A 1 99 ? -11.165 -10.522 5.365 1.00 98.44 99 ARG A N 1
ATOM 757 C CA . ARG A 1 99 ? -12.322 -9.730 5.801 1.00 98.44 99 ARG A CA 1
ATOM 758 C C . ARG A 1 99 ? -13.398 -9.651 4.712 1.00 98.44 99 ARG A C 1
ATOM 760 O O . ARG A 1 99 ? -13.089 -9.777 3.531 1.00 98.44 99 ARG A O 1
ATOM 767 N N . PRO A 1 100 ? -14.670 -9.413 5.085 1.00 97.88 100 PRO A N 1
ATOM 768 C CA . PRO A 1 100 ? -15.777 -9.412 4.126 1.00 97.88 100 PRO A CA 1
ATOM 769 C C . PRO A 1 100 ? -15.740 -8.256 3.116 1.00 97.88 100 PRO A C 1
ATOM 771 O O . PRO A 1 100 ? -16.380 -8.360 2.073 1.00 97.88 100 PRO A O 1
ATOM 774 N N . TYR A 1 101 ? -15.021 -7.165 3.399 1.00 98.06 101 TYR A N 1
ATOM 775 C CA . TYR A 1 101 ? -14.896 -6.029 2.486 1.00 98.06 101 TYR A CA 1
ATOM 776 C C . TYR A 1 101 ? -13.438 -5.759 2.134 1.00 98.06 101 TYR A C 1
ATOM 778 O O . TYR A 1 101 ? -12.575 -5.768 3.010 1.00 98.06 101 TYR A O 1
ATOM 786 N N . VAL A 1 102 ? -13.177 -5.438 0.866 1.00 98.38 102 VAL A N 1
ATOM 787 C CA . VAL A 1 102 ? -11.851 -5.020 0.401 1.00 98.38 102 VAL A CA 1
ATOM 788 C C . VAL A 1 102 ? -11.858 -3.544 0.022 1.00 98.38 102 VAL A C 1
ATOM 790 O O . VAL A 1 102 ? -12.672 -3.104 -0.786 1.00 98.38 102 VAL A O 1
ATOM 793 N N . MET A 1 103 ? -10.893 -2.793 0.551 1.00 97.94 103 MET A N 1
ATOM 794 C CA . MET A 1 103 ? -10.547 -1.457 0.070 1.00 97.94 103 MET A CA 1
ATOM 795 C C . MET A 1 103 ? -9.190 -1.518 -0.631 1.00 97.94 103 MET A C 1
ATOM 797 O O . MET A 1 103 ? -8.157 -1.722 0.000 1.00 97.94 103 MET A O 1
ATOM 801 N N . LYS A 1 104 ? -9.170 -1.326 -1.951 1.00 97.88 104 LYS A N 1
ATOM 802 C CA . LYS A 1 104 ? -7.921 -1.317 -2.719 1.00 97.88 104 LYS A CA 1
ATOM 803 C C . LYS A 1 104 ? -7.275 0.068 -2.701 1.00 97.88 104 LYS A C 1
ATOM 805 O O . LYS A 1 104 ? -7.906 1.060 -3.056 1.00 97.88 104 LYS A O 1
ATOM 810 N N . MET A 1 105 ? -5.982 0.125 -2.396 1.00 97.56 105 MET A N 1
ATOM 811 C CA . MET A 1 105 ? -5.148 1.330 -2.431 1.00 97.56 105 MET A CA 1
ATOM 812 C C . MET A 1 105 ? -3.874 1.100 -3.253 1.00 97.56 105 MET A C 1
ATOM 814 O O . MET A 1 105 ? -3.525 -0.028 -3.589 1.00 97.56 105 MET A O 1
ATOM 818 N N . ARG A 1 106 ? -3.180 2.180 -3.620 1.00 95.69 106 ARG A N 1
ATOM 819 C CA . ARG A 1 106 ? -1.807 2.126 -4.147 1.00 95.69 106 ARG A CA 1
ATOM 820 C C . ARG A 1 106 ? -0.832 2.532 -3.049 1.00 95.69 106 ARG A C 1
ATOM 822 O O . ARG A 1 106 ? -1.183 3.366 -2.219 1.00 95.69 106 ARG A O 1
ATOM 829 N N . ALA A 1 107 ? 0.390 2.006 -3.084 1.00 94.88 107 ALA A N 1
ATOM 830 C CA . ALA A 1 107 ? 1.412 2.309 -2.077 1.00 94.88 107 ALA A CA 1
ATOM 831 C C . ALA A 1 107 ? 1.823 3.795 -2.012 1.00 94.88 107 ALA A C 1
ATOM 833 O O . ALA A 1 107 ? 2.365 4.228 -1.002 1.00 94.88 107 ALA A O 1
ATOM 834 N N . ASP A 1 108 ? 1.555 4.594 -3.050 1.00 94.44 108 ASP A N 1
ATOM 835 C CA . ASP A 1 108 ? 1.804 6.042 -3.057 1.00 94.44 108 ASP A CA 1
ATOM 836 C C . ASP A 1 108 ? 0.573 6.902 -2.711 1.00 94.44 108 ASP A C 1
ATOM 838 O O . ASP A 1 108 ? 0.621 8.128 -2.856 1.00 94.44 108 ASP A O 1
ATOM 842 N N . HIS A 1 109 ? -0.525 6.280 -2.266 1.00 95.81 109 HIS A N 1
ATOM 843 C CA . HIS A 1 109 ? -1.738 6.959 -1.808 1.00 95.81 109 HIS A CA 1
ATOM 844 C C . HIS A 1 109 ? -1.802 7.018 -0.281 1.00 95.81 109 HIS A C 1
ATOM 846 O O . HIS A 1 109 ? -1.427 6.067 0.397 1.00 95.81 109 HIS A O 1
ATOM 852 N N . ASN A 1 110 ? -2.402 8.085 0.247 1.00 96.81 110 ASN A N 1
ATOM 853 C CA . ASN A 1 110 ? -2.759 8.179 1.660 1.00 96.81 110 ASN A CA 1
ATOM 854 C C . ASN A 1 110 ? -4.273 8.285 1.808 1.00 96.81 110 ASN A C 1
ATOM 856 O O . ASN A 1 110 ? -4.926 9.007 1.051 1.00 96.81 110 ASN A O 1
ATOM 860 N N . LEU A 1 111 ? -4.814 7.611 2.816 1.00 96.88 111 LEU A N 1
ATOM 861 C CA . LEU A 1 111 ? -6.178 7.826 3.266 1.00 96.88 111 LEU A CA 1
ATOM 862 C C . LEU A 1 111 ? -6.213 9.110 4.105 1.00 96.88 111 LEU A C 1
ATOM 864 O O . LEU A 1 111 ? -5.360 9.305 4.963 1.00 96.88 111 LEU A O 1
ATOM 868 N N . THR A 1 112 ? -7.165 10.004 3.849 1.00 97.12 112 THR A N 1
ATOM 869 C CA . THR A 1 112 ? -7.271 11.302 4.552 1.00 97.12 112 THR A CA 1
ATOM 870 C C . THR A 1 112 ? -8.527 11.420 5.414 1.00 97.12 112 THR A C 1
ATOM 872 O O . THR A 1 112 ? -8.704 12.415 6.113 1.00 97.12 112 THR A O 1
ATOM 875 N N . SER A 1 113 ? -9.417 10.426 5.359 1.00 97.06 113 SER A N 1
ATOM 876 C CA . SER A 1 113 ? -10.647 10.364 6.147 1.00 97.06 113 SER A CA 1
ATOM 877 C C . SER A 1 113 ? -11.240 8.954 6.125 1.00 97.06 113 SER A C 1
ATOM 879 O O . SER A 1 113 ? -11.141 8.254 5.117 1.00 97.06 113 SER A O 1
ATOM 881 N N . ALA A 1 114 ? -11.931 8.567 7.202 1.00 94.94 114 ALA A N 1
ATOM 882 C CA . ALA A 1 114 ? -12.740 7.347 7.255 1.00 94.94 114 ALA A CA 1
ATOM 883 C C . ALA A 1 114 ? -14.067 7.467 6.475 1.00 94.94 114 ALA A C 1
ATOM 885 O O . ALA A 1 114 ? -14.759 6.472 6.286 1.00 94.94 114 ALA A O 1
ATOM 886 N N . ALA A 1 115 ? -14.419 8.661 5.983 1.00 95.00 115 ALA A N 1
ATOM 887 C CA . ALA A 1 115 ? -15.680 8.918 5.278 1.00 95.00 115 ALA A CA 1
ATOM 888 C C . ALA A 1 115 ? -15.854 8.115 3.972 1.00 95.00 115 ALA A C 1
ATOM 890 O O . ALA A 1 115 ? -16.970 7.986 3.482 1.00 95.00 115 ALA A O 1
ATOM 891 N N . LEU A 1 116 ? -14.768 7.568 3.412 1.00 91.25 116 LEU A N 1
ATOM 892 C CA . LEU A 1 116 ? -14.818 6.677 2.246 1.00 91.25 116 LEU A CA 1
ATOM 893 C C . LEU A 1 116 ? -15.162 5.223 2.609 1.00 91.25 116 LEU A C 1
ATOM 895 O O . LEU A 1 116 ? -15.510 4.445 1.727 1.00 91.25 116 LEU A O 1
ATOM 899 N N . ALA A 1 117 ? -15.066 4.838 3.884 1.00 95.44 117 ALA A N 1
ATOM 900 C CA . ALA A 1 117 ? -15.378 3.493 4.359 1.00 95.44 117 ALA A CA 1
ATOM 901 C C . ALA A 1 117 ? -16.862 3.379 4.741 1.00 95.44 117 ALA A C 1
ATOM 903 O O . ALA A 1 117 ? -17.215 3.143 5.897 1.00 95.44 117 ALA A O 1
ATOM 904 N N . VAL A 1 118 ? -17.735 3.575 3.755 1.00 94.81 118 VAL A N 1
ATOM 905 C CA . VAL A 1 118 ? -19.193 3.513 3.905 1.00 94.81 118 VAL A CA 1
ATOM 906 C C . VAL A 1 118 ? -19.804 2.598 2.847 1.00 94.81 118 VAL A C 1
ATOM 908 O O . VAL A 1 118 ? -19.266 2.463 1.750 1.00 94.81 118 VAL A O 1
ATOM 911 N N . ILE A 1 119 ? -20.940 1.984 3.165 1.00 92.06 119 ILE A N 1
ATOM 912 C CA . ILE A 1 119 ? -21.748 1.196 2.226 1.00 92.06 119 ILE A CA 1
ATOM 913 C C . ILE A 1 119 ? -23.165 1.756 2.170 1.00 92.06 119 ILE A C 1
ATOM 915 O O . ILE A 1 119 ? -23.686 2.243 3.174 1.00 92.06 119 ILE A O 1
ATOM 919 N N . GLY A 1 120 ? -23.783 1.703 0.991 1.00 90.44 120 GLY A N 1
ATOM 920 C CA . GLY A 1 120 ? -25.203 2.004 0.849 1.00 90.44 120 GLY A CA 1
ATOM 921 C C . GLY A 1 120 ? -26.033 0.846 1.386 1.00 90.44 120 GLY A C 1
ATOM 922 O O . GLY A 1 120 ? -25.780 -0.303 1.027 1.00 90.44 120 GLY A O 1
ATOM 923 N N . GLN A 1 121 ? -27.012 1.149 2.230 1.00 80.31 121 GLN A N 1
ATOM 924 C CA . GLN A 1 121 ? -28.084 0.214 2.556 1.00 80.31 121 GLN A CA 1
ATOM 925 C C . GLN A 1 121 ? -29.305 0.564 1.705 1.00 80.31 121 GLN A C 1
ATOM 927 O O . GLN A 1 121 ? -29.627 1.744 1.530 1.00 80.31 121 GLN A O 1
ATOM 932 N N . SER A 1 122 ? -29.934 -0.454 1.117 1.00 70.38 122 SER A N 1
ATOM 933 C CA . SER A 1 122 ? -31.295 -0.313 0.610 1.00 70.38 122 SER A CA 1
ATOM 934 C C . SER A 1 122 ? -32.229 -0.207 1.807 1.00 70.38 122 SER A C 1
ATOM 936 O O . SER A 1 122 ? -32.044 -0.926 2.787 1.00 70.38 122 SER A O 1
ATOM 938 N N . ASP A 1 123 ? -33.210 0.684 1.720 1.00 68.75 123 ASP A N 1
ATOM 939 C CA . ASP A 1 123 ? -34.367 0.604 2.601 1.00 68.75 123 ASP A CA 1
ATOM 940 C C . ASP A 1 123 ? -35.090 -0.700 2.218 1.00 68.75 123 ASP A C 1
ATOM 942 O O . ASP A 1 123 ? -35.435 -0.870 1.043 1.00 68.75 123 ASP A O 1
ATOM 946 N N . ASP A 1 124 ? -35.187 -1.646 3.156 1.00 62.72 124 ASP A N 1
ATOM 947 C CA . ASP A 1 124 ? -35.962 -2.885 2.983 1.00 62.72 124 ASP A CA 1
ATOM 948 C C . ASP A 1 124 ? -37.444 -2.585 2.687 1.00 62.72 124 ASP A C 1
ATOM 950 O O . ASP A 1 124 ? -38.000 -1.636 3.295 1.00 62.72 124 ASP A O 1
#

Foldseek 3Di:
DFDKDFDQLLQEEEQAAEAQPCPVDPCFGLVNAVVLCCVARPNHAYEYQYAPPHDCPPRDGPYYHHDHQPFFDQDPVRDGHCVSRRVVSVVRSVVPDPHPHYDYHYSRDGDPHSVVRIDGDDDD

InterPro domains:
  IPR011122 WavE lipopolysaccharide synthesis [PF07507] (12-121)

pLDDT: mean 95.34, std 7.1, range [53.84, 98.94]

Sequence (124 aa):
MPHLVAVDPRKISVVIQGPLYRNLSSKRNIFACIASIRTYLPQAEIIVSTWRHEDTSDVKADQIVMSDDPGAFVDDAGNQININRMLLSTLCGIQSASRPYVMKMRADHNLTSAALAVIGQSDD

Organism: NCBI:txid629263